Protein AF-A0A2H6B1S3-F1 (afdb_monomer_lite)

Structure (mmCIF, N/CA/C/O backbone):
data_AF-A0A2H6B1S3-F1
#
_entry.id   AF-A0A2H6B1S3-F1
#
loop_
_atom_site.group_PDB
_atom_site.id
_atom_site.type_symbol
_atom_site.label_atom_id
_atom_site.label_alt_id
_atom_site.label_comp_id
_atom_site.label_asym_id
_atom_site.label_entity_id
_atom_site.label_seq_id
_atom_site.pdbx_PDB_ins_code
_atom_site.Cartn_x
_atom_site.Cartn_y
_atom_site.Cartn_z
_atom_site.occupancy
_atom_site.B_iso_or_equiv
_atom_site.auth_seq_id
_atom_site.auth_comp_id
_atom_site.auth_asym_id
_atom_site.auth_atom_id
_atom_site.pdbx_PDB_model_num
ATOM 1 N N . MET A 1 1 ? 56.339 -23.729 6.856 1.00 42.50 1 MET A N 1
ATOM 2 C CA . MET A 1 1 ? 55.288 -23.181 5.968 1.00 42.50 1 MET A CA 1
ATOM 3 C C . MET A 1 1 ? 54.097 -24.136 5.979 1.00 42.50 1 MET A C 1
ATOM 5 O O . MET A 1 1 ? 54.260 -25.206 5.427 1.00 42.50 1 MET A O 1
ATOM 9 N N . ALA A 1 2 ? 52.969 -23.813 6.635 1.00 46.66 2 ALA A N 1
ATOM 10 C CA . ALA A 1 2 ? 51.649 -24.448 6.405 1.00 46.66 2 ALA A CA 1
ATOM 11 C C . ALA A 1 2 ? 50.568 -23.866 7.349 1.00 46.66 2 ALA A C 1
ATOM 13 O O . ALA A 1 2 ? 50.079 -24.538 8.250 1.00 46.66 2 ALA A O 1
ATOM 14 N N . VAL A 1 3 ? 50.178 -22.601 7.161 1.00 48.59 3 VAL A N 1
ATOM 15 C CA . VAL A 1 3 ? 48.966 -22.031 7.787 1.00 48.59 3 VAL A CA 1
ATOM 16 C C . VAL A 1 3 ? 48.188 -21.297 6.702 1.00 48.59 3 VAL A C 1
ATOM 18 O O . VAL A 1 3 ? 48.269 -20.079 6.581 1.00 48.59 3 VAL A O 1
ATOM 21 N N . LYS A 1 4 ? 47.518 -22.037 5.812 1.00 52.91 4 LYS A N 1
ATOM 22 C CA . LYS A 1 4 ? 46.754 -21.420 4.712 1.00 52.91 4 LYS A CA 1
ATOM 23 C C . LYS A 1 4 ? 45.696 -22.353 4.108 1.00 52.91 4 LYS A C 1
ATOM 25 O O . LYS A 1 4 ? 45.649 -22.511 2.903 1.00 52.91 4 LYS A O 1
ATOM 30 N N . LEU A 1 5 ? 44.854 -23.003 4.923 1.00 52.88 5 LEU A N 1
ATOM 31 C CA . LEU A 1 5 ? 43.776 -23.863 4.383 1.00 52.88 5 LEU A CA 1
ATOM 32 C C . LEU A 1 5 ? 42.511 -24.006 5.254 1.00 52.88 5 LEU A C 1
ATOM 34 O O . LEU A 1 5 ? 41.736 -24.930 5.057 1.00 52.88 5 LEU A O 1
ATOM 38 N N . ARG A 1 6 ? 42.247 -23.091 6.204 1.00 52.91 6 ARG A N 1
ATOM 39 C CA . ARG A 1 6 ? 41.038 -23.163 7.065 1.00 52.91 6 ARG A CA 1
ATOM 40 C C . ARG A 1 6 ? 39.970 -22.088 6.837 1.00 52.91 6 ARG A C 1
ATOM 42 O O . ARG A 1 6 ? 38.876 -22.230 7.361 1.00 52.91 6 ARG A O 1
ATOM 49 N N . ARG A 1 7 ? 40.242 -21.025 6.070 1.00 54.19 7 ARG A N 1
ATOM 50 C CA . ARG A 1 7 ? 39.316 -19.874 5.960 1.00 54.19 7 ARG A CA 1
ATOM 51 C C . ARG A 1 7 ? 38.382 -19.883 4.745 1.00 54.19 7 ARG A C 1
ATOM 53 O O . ARG A 1 7 ? 37.440 -19.107 4.729 1.00 54.19 7 ARG A O 1
ATOM 60 N N . VAL A 1 8 ? 38.601 -20.757 3.761 1.00 53.31 8 VAL A N 1
ATOM 61 C CA . VAL A 1 8 ? 37.805 -20.760 2.514 1.00 53.31 8 VAL A CA 1
ATOM 62 C C . VAL A 1 8 ? 36.624 -21.742 2.576 1.00 53.31 8 VAL A C 1
ATOM 64 O O . VAL A 1 8 ? 35.588 -21.487 1.977 1.00 53.31 8 VAL A O 1
ATOM 67 N N . GLY A 1 9 ? 36.716 -22.813 3.374 1.00 44.84 9 GLY A N 1
ATOM 68 C CA . GLY A 1 9 ? 35.639 -23.809 3.504 1.00 44.84 9 GLY A CA 1
ATOM 69 C C . GLY A 1 9 ? 34.444 -23.377 4.364 1.00 44.84 9 GLY A C 1
ATOM 70 O O . GLY A 1 9 ? 33.392 -23.999 4.288 1.00 44.84 9 GLY A O 1
ATOM 71 N N . LEU A 1 10 ? 34.577 -22.314 5.165 1.00 51.50 10 LEU A N 1
ATOM 72 C CA . LEU A 1 10 ? 33.538 -21.890 6.116 1.00 51.50 10 LEU A CA 1
ATOM 73 C C . LEU A 1 10 ? 32.589 -20.818 5.550 1.00 51.50 10 LEU A C 1
ATOM 75 O O . LEU A 1 10 ? 31.545 -20.558 6.133 1.00 51.50 10 LEU A O 1
ATOM 79 N N . LEU A 1 11 ? 32.921 -20.227 4.396 1.00 50.97 11 LEU A N 1
ATOM 80 C CA . LEU A 1 11 ? 32.089 -19.212 3.733 1.00 50.97 11 LEU A CA 1
ATOM 81 C C . LEU A 1 11 ? 31.178 -19.791 2.638 1.00 50.97 11 LEU A C 1
ATOM 83 O O . LEU A 1 11 ? 30.225 -19.134 2.236 1.00 50.97 11 LEU A O 1
ATOM 87 N N . ALA A 1 12 ? 31.424 -21.024 2.182 1.00 50.22 12 ALA A N 1
ATOM 88 C CA . ALA A 1 12 ? 30.643 -21.654 1.112 1.00 50.22 12 ALA A CA 1
ATOM 89 C C . ALA A 1 12 ? 29.403 -22.427 1.605 1.00 50.22 12 ALA A C 1
ATOM 91 O O . ALA A 1 12 ? 28.524 -22.736 0.809 1.00 50.22 12 ALA A O 1
ATOM 92 N N . ALA A 1 13 ? 29.303 -22.725 2.905 1.00 50.75 13 ALA A N 1
ATOM 93 C CA . ALA A 1 13 ? 28.155 -23.438 3.478 1.00 50.75 13 ALA A CA 1
ATOM 94 C C . ALA A 1 13 ? 27.039 -22.505 3.994 1.00 50.75 13 ALA A C 1
ATOM 96 O O . ALA A 1 13 ? 25.960 -22.974 4.342 1.00 50.75 13 ALA A O 1
ATOM 97 N N . ALA A 1 14 ? 27.274 -21.189 4.040 1.00 53.34 14 ALA A N 1
ATOM 98 C CA . ALA A 1 14 ? 26.333 -20.222 4.613 1.00 53.34 14 ALA A CA 1
ATOM 99 C C . ALA A 1 14 ? 25.308 -19.657 3.607 1.00 53.34 14 ALA A C 1
ATOM 101 O O . ALA A 1 14 ? 24.382 -18.960 4.009 1.00 53.34 14 ALA A O 1
ATOM 102 N N . SER A 1 15 ? 25.436 -19.947 2.308 1.00 57.94 15 SER A N 1
ATOM 103 C CA . SER A 1 15 ? 24.575 -19.378 1.256 1.00 57.94 15 SER A CA 1
ATOM 104 C C . SER A 1 15 ? 23.355 -20.233 0.883 1.00 57.94 15 SER A C 1
ATOM 106 O O . SER A 1 15 ? 22.507 -19.771 0.126 1.00 57.94 15 SER A O 1
ATOM 108 N N . LEU A 1 16 ? 23.220 -21.454 1.414 1.00 56.81 16 LEU A N 1
ATOM 109 C CA . LEU A 1 16 ? 22.163 -22.403 1.015 1.00 56.81 16 LEU A CA 1
ATOM 110 C C . LEU A 1 16 ? 20.976 -22.505 1.994 1.00 56.81 16 LEU A C 1
ATOM 112 O O . LEU A 1 16 ? 20.051 -23.270 1.740 1.00 56.81 16 LEU A O 1
ATOM 116 N N . ALA A 1 17 ? 20.958 -21.731 3.084 1.00 58.31 17 ALA A N 1
ATOM 117 C CA . ALA A 1 17 ? 19.960 -21.864 4.156 1.00 58.31 17 ALA A CA 1
ATOM 118 C C . ALA A 1 17 ? 19.020 -20.650 4.330 1.00 58.31 17 ALA A C 1
ATOM 120 O O . ALA A 1 17 ? 18.508 -20.435 5.424 1.00 58.31 17 ALA A O 1
ATOM 121 N N . LEU A 1 18 ? 18.787 -19.842 3.288 1.00 60.09 18 LEU A N 1
ATOM 122 C CA . LEU A 1 18 ? 18.044 -18.576 3.425 1.00 60.09 18 LEU A CA 1
ATOM 123 C C . LEU A 1 18 ? 16.683 -18.400 2.710 1.00 60.09 18 LEU A C 1
ATOM 125 O O . LEU A 1 18 ? 16.156 -17.297 2.820 1.00 60.09 18 LEU A O 1
ATOM 129 N N . PRO A 1 19 ? 15.998 -19.386 2.083 1.00 60.34 19 PRO A N 1
ATOM 130 C CA . PRO A 1 19 ? 14.666 -19.101 1.535 1.00 60.34 19 PRO A CA 1
ATOM 131 C C . PRO A 1 19 ? 13.490 -19.395 2.488 1.00 60.34 19 PRO A C 1
ATOM 133 O O . PRO A 1 19 ? 12.353 -19.115 2.128 1.00 60.34 19 PRO A O 1
ATOM 136 N N . LEU A 1 20 ? 13.699 -19.939 3.695 1.00 53.75 20 LEU A N 1
ATOM 137 C CA . LEU A 1 20 ? 12.578 -20.355 4.565 1.00 53.75 20 LEU A CA 1
ATOM 138 C C . LEU A 1 20 ? 12.018 -19.262 5.493 1.00 53.75 20 LEU A C 1
ATOM 140 O O . LEU A 1 20 ? 10.968 -19.473 6.098 1.00 53.75 20 LEU A O 1
ATOM 144 N N . ALA A 1 21 ? 12.658 -18.093 5.592 1.00 57.56 21 ALA A N 1
ATOM 145 C CA . ALA A 1 21 ? 12.156 -17.005 6.439 1.00 57.56 21 ALA A CA 1
ATOM 146 C C . ALA A 1 21 ? 10.990 -16.223 5.797 1.00 57.56 21 ALA A C 1
ATOM 148 O O . ALA A 1 21 ? 10.115 -15.746 6.509 1.00 57.56 21 ALA A O 1
ATOM 149 N N . ALA A 1 22 ? 10.902 -16.171 4.463 1.00 60.22 22 ALA A N 1
ATOM 150 C CA . ALA A 1 22 ? 9.953 -15.294 3.766 1.00 60.22 22 ALA A CA 1
ATOM 151 C C . ALA A 1 22 ? 8.470 -15.724 3.859 1.00 60.22 22 ALA A C 1
ATOM 153 O O . ALA A 1 22 ? 7.579 -14.931 3.563 1.00 60.22 22 ALA A O 1
ATOM 154 N N . CYS A 1 23 ? 8.169 -16.964 4.264 1.00 62.47 23 CYS A N 1
ATOM 155 C CA . CYS A 1 23 ? 6.779 -17.434 4.367 1.00 62.47 23 CYS A CA 1
ATOM 156 C C . CYS A 1 23 ? 6.060 -16.965 5.642 1.00 62.47 23 CYS A C 1
ATOM 158 O O . CYS A 1 23 ? 4.830 -16.922 5.653 1.00 62.47 23 CYS A O 1
ATOM 160 N N . GLN A 1 24 ? 6.785 -16.618 6.709 1.00 62.47 24 GLN A N 1
ATOM 161 C CA . GLN A 1 24 ? 6.163 -16.194 7.974 1.00 62.47 24 GLN A CA 1
ATOM 162 C C . GLN A 1 24 ? 5.748 -14.717 7.936 1.00 62.47 24 GLN A C 1
ATOM 164 O O . GLN A 1 24 ? 4.758 -14.329 8.558 1.00 62.47 24 GLN A O 1
ATOM 169 N N . ASP A 1 25 ? 6.432 -13.916 7.121 1.00 70.44 25 ASP A N 1
ATOM 170 C CA . ASP A 1 25 ? 6.185 -12.482 7.004 1.00 70.44 25 ASP A CA 1
ATOM 171 C C . ASP A 1 25 ? 4.838 -12.143 6.367 1.00 70.44 25 ASP A C 1
ATOM 173 O O . ASP A 1 25 ? 4.233 -11.139 6.726 1.00 70.44 25 ASP A O 1
ATOM 177 N N . LEU A 1 26 ? 4.300 -12.974 5.468 1.00 75.25 26 LEU A N 1
ATOM 178 C CA . LEU A 1 26 ? 3.083 -12.610 4.732 1.00 75.25 26 LEU A CA 1
ATOM 179 C C . LEU A 1 26 ? 1.839 -12.515 5.636 1.00 75.25 26 LEU A C 1
ATOM 181 O O . LEU A 1 26 ? 0.976 -11.658 5.434 1.00 75.25 26 LEU A O 1
ATOM 185 N N . ALA A 1 27 ? 1.735 -13.401 6.631 1.00 79.44 27 ALA A N 1
ATOM 186 C CA . ALA A 1 27 ? 0.625 -13.400 7.583 1.00 79.44 27 ALA A CA 1
ATOM 187 C C . ALA A 1 27 ? 0.733 -12.222 8.563 1.00 79.44 27 ALA A C 1
ATOM 189 O O . ALA A 1 27 ? -0.253 -11.521 8.795 1.00 79.44 27 ALA A O 1
ATOM 190 N N . VAL A 1 28 ? 1.941 -11.969 9.076 1.00 85.56 28 VAL A N 1
ATOM 191 C CA . VAL A 1 28 ? 2.228 -10.838 9.970 1.00 85.56 28 VAL A CA 1
ATOM 192 C C . VAL A 1 28 ? 2.001 -9.511 9.247 1.00 85.56 28 VAL A C 1
ATOM 194 O O . VAL A 1 28 ? 1.337 -8.625 9.776 1.00 85.56 28 VAL A O 1
ATOM 197 N N . GLN A 1 29 ? 2.457 -9.401 8.001 1.00 84.69 29 GLN A N 1
ATOM 198 C CA . GLN A 1 29 ? 2.306 -8.205 7.179 1.00 84.69 29 GLN A CA 1
ATOM 199 C C . GLN A 1 29 ? 0.837 -7.891 6.875 1.00 84.69 29 GLN A C 1
ATOM 201 O O . GLN A 1 29 ? 0.431 -6.735 6.964 1.00 84.69 29 GLN A O 1
ATOM 206 N N . ARG A 1 30 ? 0.005 -8.899 6.571 1.00 84.44 30 ARG A N 1
ATOM 207 C CA . ARG A 1 30 ? -1.443 -8.684 6.386 1.00 84.44 30 ARG A CA 1
ATOM 208 C C . ARG A 1 30 ? -2.124 -8.213 7.665 1.00 84.44 30 ARG A C 1
ATOM 210 O O . ARG A 1 30 ? -2.953 -7.312 7.602 1.00 84.44 30 ARG A O 1
ATOM 217 N N . ALA A 1 31 ? -1.772 -8.793 8.811 1.00 88.00 31 ALA A N 1
ATOM 218 C CA . ALA A 1 31 ? -2.326 -8.372 10.095 1.00 88.00 3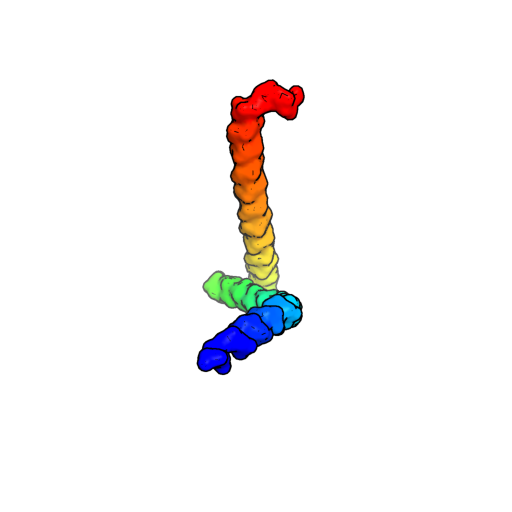1 ALA A CA 1
ATOM 219 C C . ALA A 1 31 ? -1.936 -6.923 10.434 1.00 88.00 31 ALA A C 1
ATOM 221 O O . ALA A 1 31 ? -2.782 -6.142 10.860 1.00 88.00 31 ALA A O 1
ATOM 222 N N . GLN A 1 32 ? -0.678 -6.549 10.188 1.00 89.56 32 GLN A N 1
ATOM 223 C CA . GLN A 1 32 ? -0.194 -5.178 10.366 1.00 89.56 32 GLN A CA 1
ATOM 224 C C . GLN A 1 32 ? -0.896 -4.190 9.427 1.00 89.56 32 GLN A C 1
ATOM 226 O O . GLN A 1 32 ? -1.291 -3.113 9.861 1.00 89.56 32 GLN A O 1
ATOM 231 N N . PHE A 1 33 ? -1.100 -4.564 8.164 1.00 89.50 33 PHE A N 1
ATOM 232 C CA . PHE A 1 33 ? -1.796 -3.729 7.186 1.00 89.50 33 PHE A CA 1
ATOM 233 C C . PHE A 1 33 ? -3.264 -3.484 7.564 1.00 89.50 33 PHE A C 1
ATOM 235 O O . PHE A 1 33 ? -3.731 -2.349 7.544 1.00 89.50 33 PHE A O 1
ATOM 242 N N . GLU A 1 34 ? -3.990 -4.527 7.971 1.00 90.12 34 GLU A N 1
ATOM 243 C CA . GLU A 1 34 ? -5.378 -4.374 8.426 1.00 90.12 34 GLU A CA 1
ATOM 244 C C . GLU A 1 34 ? -5.464 -3.535 9.713 1.00 90.12 34 GLU A C 1
ATOM 246 O O . GLU A 1 34 ? -6.370 -2.714 9.852 1.00 90.12 34 GLU A O 1
ATOM 251 N N . ALA A 1 35 ? -4.505 -3.675 10.636 1.00 92.62 35 ALA A N 1
ATOM 252 C CA . ALA A 1 35 ? -4.429 -2.822 11.822 1.00 92.62 35 ALA A CA 1
ATOM 253 C C . ALA A 1 35 ? -4.220 -1.342 11.456 1.00 92.62 35 ALA A C 1
ATOM 255 O O . ALA A 1 35 ? -4.929 -0.484 11.981 1.00 92.62 35 ALA A O 1
ATOM 256 N N . GLN A 1 36 ? -3.324 -1.053 10.506 1.00 93.62 36 GLN A N 1
ATOM 257 C CA . GLN A 1 36 ? -3.083 0.308 10.018 1.00 93.62 36 GLN A CA 1
ATOM 258 C C . GLN A 1 36 ? -4.324 0.931 9.370 1.00 93.62 36 GLN A C 1
ATOM 260 O O . GLN A 1 36 ? -4.630 2.087 9.646 1.00 93.62 36 GLN A O 1
ATOM 265 N N . ILE A 1 37 ? -5.073 0.175 8.560 1.00 93.62 37 ILE A N 1
ATOM 266 C CA . ILE A 1 37 ? -6.319 0.674 7.955 1.00 93.62 37 ILE A CA 1
ATOM 267 C C . ILE A 1 37 ? -7.378 0.962 9.031 1.00 93.62 37 ILE A C 1
ATOM 269 O O . ILE A 1 37 ? -8.063 1.983 8.986 1.00 93.62 37 ILE A O 1
ATOM 273 N N . ASN A 1 38 ? -7.518 0.084 10.028 1.00 93.00 38 ASN A N 1
ATOM 274 C CA . ASN A 1 38 ? -8.455 0.324 11.128 1.00 93.00 38 ASN A CA 1
ATOM 275 C C . ASN A 1 38 ? -8.083 1.596 11.908 1.00 93.00 38 ASN A C 1
ATOM 277 O O . ASN A 1 38 ? -8.955 2.383 12.277 1.00 93.00 38 ASN A O 1
ATOM 281 N N . GLU A 1 39 ? -6.791 1.823 12.139 1.00 94.56 39 GLU A N 1
ATOM 282 C CA . GLU A 1 39 ? -6.286 3.042 12.767 1.00 94.56 39 GLU A CA 1
ATOM 283 C C . GLU A 1 39 ? -6.508 4.287 11.910 1.00 94.56 39 GLU A C 1
ATOM 285 O O . GLU A 1 39 ? -6.935 5.302 12.460 1.00 94.56 39 GLU A O 1
ATOM 290 N N . SER A 1 40 ? -6.300 4.221 10.592 1.00 93.38 40 SER A N 1
ATOM 291 C CA . SER A 1 40 ? -6.525 5.367 9.705 1.00 93.38 40 SER A CA 1
ATOM 292 C C . SER A 1 40 ? -7.997 5.782 9.693 1.00 93.38 40 SER A C 1
ATOM 294 O O . SER A 1 40 ? -8.302 6.970 9.812 1.00 93.38 40 SER A O 1
ATOM 296 N N . CYS A 1 41 ? -8.922 4.820 9.658 1.00 94.69 41 CYS A N 1
ATOM 297 C CA . CYS A 1 41 ? -10.354 5.102 9.714 1.00 94.69 41 CYS A CA 1
ATOM 298 C C . CYS A 1 41 ? -10.797 5.656 11.073 1.00 94.69 41 CYS A C 1
ATOM 300 O O . CYS A 1 41 ? -11.609 6.582 11.126 1.00 94.69 41 CYS A O 1
ATOM 302 N N . ARG A 1 42 ? -10.224 5.161 12.177 1.00 94.19 42 ARG A N 1
ATOM 303 C CA . ARG A 1 42 ? -10.453 5.751 13.505 1.00 94.19 42 ARG A CA 1
ATOM 304 C C . ARG A 1 42 ? -9.898 7.169 13.613 1.00 94.19 42 ARG A C 1
ATOM 306 O O . ARG A 1 42 ? -10.568 8.036 14.165 1.00 94.19 42 ARG A O 1
ATOM 313 N N . ALA A 1 43 ? -8.702 7.418 13.079 1.00 93.31 43 ALA A N 1
ATOM 314 C CA . ALA A 1 43 ? -8.067 8.736 13.086 1.00 93.31 43 ALA A CA 1
ATOM 315 C C . ALA A 1 43 ? -8.868 9.769 12.277 1.00 93.31 43 ALA A C 1
ATOM 317 O O . ALA A 1 43 ? -8.901 10.943 12.635 1.00 93.31 43 ALA A O 1
ATOM 318 N N . GLN A 1 44 ? -9.571 9.321 11.235 1.00 91.69 44 GLN A N 1
ATOM 319 C CA . GLN A 1 44 ? -10.519 10.132 10.465 1.00 91.69 44 GLN A CA 1
ATOM 320 C C . GLN A 1 44 ? -11.847 10.396 11.204 1.00 91.69 44 GLN A C 1
ATOM 322 O O . GLN A 1 44 ? -12.701 11.118 10.695 1.00 91.69 44 GLN A O 1
ATOM 327 N N . GLY A 1 45 ? -12.030 9.847 12.409 1.00 92.69 45 GLY A N 1
ATOM 328 C CA . GLY A 1 45 ? -13.212 10.064 13.244 1.00 92.69 45 GLY A CA 1
ATOM 329 C C . GLY A 1 45 ? -14.383 9.129 12.940 1.00 92.69 45 GLY A C 1
ATOM 330 O O . GLY A 1 45 ? -15.476 9.336 13.466 1.00 92.69 45 GLY A O 1
ATOM 331 N N . PHE A 1 46 ? -14.184 8.093 12.118 1.00 94.12 46 PHE A N 1
ATOM 332 C CA . PHE A 1 46 ? -15.221 7.095 11.877 1.00 94.12 46 PHE A CA 1
ATOM 333 C C . PHE A 1 46 ? -15.347 6.147 13.071 1.00 94.12 46 PHE A C 1
ATOM 335 O O . PHE A 1 46 ? -14.365 5.602 13.576 1.00 94.12 46 PHE A O 1
ATOM 342 N N . THR A 1 47 ? -16.581 5.920 13.509 1.00 93.56 47 THR A N 1
ATOM 343 C CA . THR A 1 47 ? -16.899 5.034 14.631 1.00 93.56 47 THR A CA 1
ATOM 344 C C . THR A 1 47 ? -16.984 3.578 14.184 1.00 93.56 47 THR A C 1
ATOM 346 O O . THR A 1 47 ? -17.707 3.250 13.241 1.00 93.56 47 THR A O 1
ATOM 349 N N . GLU A 1 48 ? -16.269 2.689 14.878 1.00 92.44 48 GLU A N 1
ATOM 350 C CA . GLU A 1 48 ? -16.245 1.255 14.567 1.00 92.44 48 GLU A CA 1
ATOM 351 C C . GLU A 1 48 ? -17.661 0.650 14.525 1.00 92.44 48 GLU A C 1
ATOM 353 O O . GLU A 1 48 ? -18.552 1.019 15.289 1.00 92.44 48 GLU A O 1
ATOM 358 N N . GLY A 1 49 ? -17.881 -0.288 13.601 1.00 89.00 49 GLY A N 1
ATOM 359 C CA . GLY A 1 49 ? -19.163 -0.986 13.441 1.00 89.00 49 GLY A CA 1
ATOM 360 C C . GLY A 1 49 ? -20.226 -0.239 12.625 1.00 89.00 49 GLY A C 1
ATOM 361 O O . GLY A 1 49 ? -21.191 -0.872 12.188 1.00 89.00 49 GLY A O 1
ATOM 362 N N . THR A 1 50 ? -20.037 1.054 12.349 1.00 94.81 50 THR A N 1
ATOM 363 C CA . THR A 1 50 ? -20.942 1.836 11.491 1.00 94.81 50 THR A CA 1
ATOM 364 C C . THR A 1 50 ? -20.717 1.579 10.002 1.00 94.81 50 THR A C 1
ATOM 366 O O . THR A 1 50 ? -19.640 1.151 9.579 1.00 94.81 50 THR A O 1
ATOM 369 N N . ASP A 1 51 ? -21.722 1.878 9.174 1.00 95.38 51 ASP A N 1
ATOM 370 C CA . ASP A 1 51 ? -21.577 1.794 7.716 1.00 95.38 51 ASP A CA 1
ATOM 371 C C . ASP A 1 51 ? -20.538 2.785 7.183 1.00 95.38 51 ASP A C 1
ATOM 373 O O . ASP A 1 51 ? -19.777 2.442 6.283 1.00 95.38 51 ASP A O 1
ATOM 377 N N . ALA A 1 52 ? -20.425 3.971 7.788 1.00 93.25 52 ALA A N 1
ATOM 378 C CA . ALA A 1 52 ? -19.393 4.942 7.429 1.00 93.25 52 ALA A CA 1
ATOM 379 C C . ALA A 1 52 ? -17.979 4.379 7.657 1.00 93.25 52 ALA A C 1
ATOM 381 O O . ALA A 1 52 ? -17.113 4.508 6.793 1.00 93.25 52 ALA A O 1
ATOM 382 N N . PHE A 1 53 ? -17.763 3.670 8.769 1.00 95.88 53 PHE A N 1
ATOM 383 C CA . PHE A 1 53 ? -16.496 2.989 9.028 1.00 95.88 53 PHE A CA 1
ATOM 384 C C . PHE A 1 53 ? -16.222 1.880 8.011 1.00 95.88 53 PHE A C 1
ATOM 386 O O . PHE A 1 53 ? -15.121 1.807 7.472 1.00 95.88 53 PHE A O 1
ATOM 393 N N . ARG A 1 54 ? -17.226 1.063 7.659 1.00 95.19 54 ARG A N 1
ATOM 394 C CA . ARG A 1 54 ? -17.075 0.039 6.605 1.00 95.19 54 ARG A CA 1
ATOM 395 C C . ARG A 1 54 ? -16.701 0.653 5.258 1.00 95.19 54 ARG A C 1
ATOM 397 O O . ARG A 1 54 ? -15.854 0.097 4.560 1.00 95.19 54 ARG A O 1
ATOM 404 N N . MET A 1 55 ? -17.304 1.789 4.913 1.00 95.75 55 MET A N 1
ATOM 405 C CA . MET A 1 55 ? -16.979 2.518 3.689 1.00 95.75 55 MET A CA 1
ATOM 406 C C . MET A 1 55 ? -15.547 3.045 3.723 1.00 95.75 55 MET A C 1
ATOM 408 O O . MET A 1 55 ? -14.839 2.878 2.735 1.00 95.75 55 MET A O 1
ATOM 412 N N . CYS A 1 56 ? -15.086 3.580 4.856 1.00 95.94 56 CYS A N 1
ATOM 413 C CA . CYS A 1 56 ? -13.690 3.985 5.018 1.00 95.94 56 CYS A CA 1
ATOM 414 C C . CYS A 1 56 ? -12.722 2.809 4.805 1.00 95.94 56 CYS A C 1
ATOM 416 O O . CYS A 1 56 ? -11.807 2.911 3.989 1.00 95.94 56 CYS A O 1
ATOM 418 N N . LEU A 1 57 ? -12.968 1.657 5.446 1.00 95.50 57 LEU A N 1
ATOM 419 C CA . LEU A 1 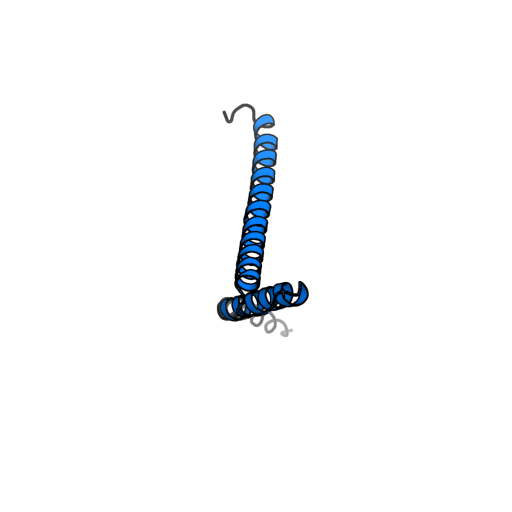57 ? -12.126 0.467 5.266 1.00 95.50 57 LEU A CA 1
ATOM 420 C C . LEU A 1 57 ? -12.063 0.027 3.798 1.00 95.50 57 LEU A C 1
ATOM 422 O O . LEU A 1 57 ? -11.024 -0.415 3.309 1.00 95.50 57 LEU A O 1
ATOM 426 N N . LEU A 1 58 ? -13.196 0.090 3.094 1.00 95.38 58 LEU A N 1
ATOM 427 C CA . LEU A 1 58 ? -13.262 -0.258 1.680 1.00 95.38 58 LEU A CA 1
ATOM 428 C C . LEU A 1 58 ? -12.460 0.734 0.833 1.00 95.38 58 LEU A C 1
ATOM 430 O O . LEU A 1 58 ? -11.689 0.300 -0.022 1.00 95.38 58 LEU A O 1
ATOM 434 N N . LEU A 1 59 ? -12.593 2.030 1.116 1.00 94.88 59 LEU A N 1
ATOM 435 C CA . LEU A 1 59 ? -11.890 3.095 0.412 1.00 94.88 59 LEU A CA 1
ATOM 436 C C . LEU A 1 59 ? -10.367 2.953 0.557 1.00 94.88 59 LEU A C 1
ATOM 438 O O . LEU A 1 59 ? -9.654 2.924 -0.445 1.00 94.88 59 LEU A O 1
ATOM 442 N N . GLU A 1 60 ? -9.878 2.750 1.779 1.00 94.12 60 GLU A N 1
ATOM 443 C CA . GLU A 1 60 ? -8.452 2.550 2.071 1.00 94.12 60 GLU A CA 1
ATOM 444 C C . GLU A 1 60 ? -7.884 1.320 1.351 1.00 94.12 60 GLU A C 1
ATOM 446 O O . GLU A 1 60 ? -6.853 1.390 0.673 1.00 94.12 60 GLU A O 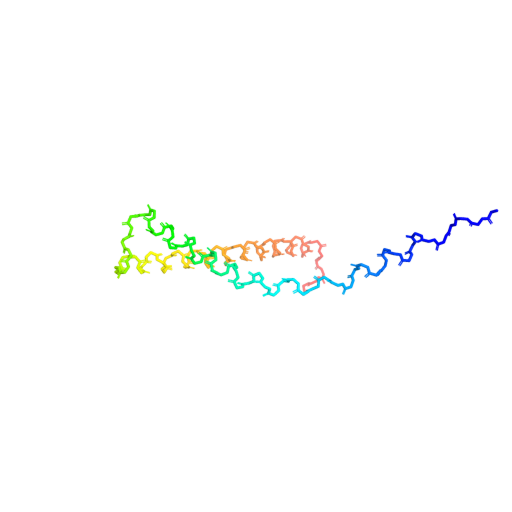1
ATOM 451 N N . ARG A 1 61 ? -8.603 0.188 1.387 1.00 93.19 61 ARG A N 1
ATOM 452 C CA . ARG A 1 61 ? -8.193 -1.014 0.642 1.00 93.19 61 ARG A CA 1
ATOM 453 C C . ARG A 1 61 ? -8.163 -0.775 -0.865 1.00 93.19 61 ARG A C 1
ATOM 455 O O . ARG A 1 61 ? -7.284 -1.307 -1.544 1.00 93.19 61 ARG A O 1
ATOM 462 N N . THR A 1 62 ? -9.114 -0.015 -1.409 1.00 95.00 62 THR A N 1
ATOM 463 C CA . THR A 1 62 ? -9.106 0.322 -2.839 1.00 95.00 62 THR A CA 1
ATOM 464 C C . THR A 1 62 ? -7.959 1.254 -3.199 1.00 95.00 62 THR A C 1
ATOM 466 O O . THR A 1 62 ? -7.291 1.001 -4.198 1.00 95.00 62 THR A O 1
ATOM 469 N N . HIS A 1 63 ? -7.663 2.249 -2.364 1.00 93.19 63 HIS A N 1
ATOM 470 C CA . HIS A 1 63 ? -6.561 3.180 -2.579 1.00 93.19 63 HIS A CA 1
ATOM 471 C C . HIS A 1 63 ? -5.210 2.452 -2.593 1.00 93.19 63 HIS A C 1
ATOM 473 O O . HIS A 1 63 ? -4.408 2.635 -3.507 1.00 93.19 63 HIS A O 1
ATOM 479 N N . ALA A 1 64 ? -4.995 1.527 -1.653 1.00 90.81 64 ALA A N 1
ATOM 480 C CA . ALA A 1 64 ? -3.796 0.692 -1.630 1.00 90.81 64 ALA A CA 1
ATOM 481 C C . ALA A 1 64 ? -3.652 -0.200 -2.877 1.00 90.81 64 ALA A C 1
ATOM 483 O O . ALA A 1 64 ? -2.543 -0.469 -3.330 1.00 90.81 64 ALA A O 1
ATOM 484 N N . ARG A 1 65 ? -4.760 -0.676 -3.459 1.00 93.25 65 ARG A N 1
ATOM 485 C CA . ARG A 1 65 ? -4.715 -1.429 -4.725 1.00 93.25 65 ARG A CA 1
ATOM 486 C C . ARG A 1 65 ? -4.429 -0.527 -5.916 1.00 93.25 65 ARG A C 1
ATOM 488 O O . ARG A 1 65 ? -3.730 -0.956 -6.831 1.00 93.25 65 ARG A O 1
ATOM 495 N N . LEU A 1 66 ? -4.973 0.686 -5.904 1.00 95.75 66 LEU A N 1
ATOM 496 C CA . LEU A 1 66 ? -4.784 1.655 -6.974 1.00 95.75 66 LEU A CA 1
ATOM 497 C C . LEU A 1 66 ? -3.306 2.033 -7.100 1.00 95.75 66 LEU A C 1
ATOM 499 O O . LEU A 1 66 ? -2.749 1.896 -8.183 1.00 95.75 66 LEU A O 1
ATOM 503 N N . SER A 1 67 ? -2.643 2.349 -5.985 1.00 92.44 67 SER A N 1
ATOM 504 C CA . SER A 1 67 ? -1.220 2.721 -5.982 1.00 92.44 67 SER A CA 1
ATOM 505 C C . SER A 1 67 ? -0.304 1.605 -6.500 1.00 92.44 67 SER A C 1
ATOM 507 O O . SER A 1 67 ? 0.704 1.858 -7.161 1.00 92.44 67 SER A O 1
ATOM 509 N N . VAL A 1 68 ? -0.661 0.339 -6.261 1.00 93.94 68 VAL A N 1
ATOM 510 C CA . VAL A 1 68 ? 0.055 -0.812 -6.832 1.00 93.94 68 VAL A CA 1
ATOM 511 C C . VAL A 1 68 ? -0.112 -0.869 -8.350 1.00 93.94 68 VAL A C 1
ATOM 513 O O . VAL A 1 68 ? 0.839 -1.195 -9.060 1.00 93.94 68 VAL A O 1
ATOM 516 N N . VAL A 1 69 ? -1.310 -0.584 -8.859 1.00 96.25 69 VAL A N 1
ATOM 517 C CA . VAL A 1 69 ? -1.568 -0.557 -10.303 1.00 96.25 69 VAL A CA 1
ATOM 518 C C . VAL A 1 69 ? -0.843 0.616 -10.957 1.00 96.25 69 VAL A C 1
ATOM 520 O O . VAL A 1 69 ? -0.191 0.406 -11.975 1.00 96.25 69 VAL A O 1
ATOM 523 N N . GLU A 1 70 ? -0.886 1.801 -10.355 1.00 95.94 70 GLU A N 1
ATOM 524 C CA . GLU A 1 70 ? -0.192 3.004 -10.832 1.00 95.94 70 GLU A CA 1
ATOM 525 C C . GLU A 1 70 ? 1.317 2.771 -10.937 1.00 95.94 70 GLU A C 1
ATOM 527 O O . GLU A 1 70 ? 1.881 2.899 -12.019 1.00 95.94 70 GLU A O 1
ATOM 532 N N . ASN A 1 71 ? 1.950 2.260 -9.876 1.00 95.94 71 ASN A N 1
ATOM 533 C CA . ASN A 1 71 ? 3.380 1.935 -9.903 1.00 95.94 71 ASN A CA 1
ATOM 534 C C . ASN A 1 71 ? 3.748 0.941 -11.019 1.00 95.94 71 ASN A C 1
ATOM 536 O O . ASN A 1 71 ? 4.816 1.031 -11.628 1.00 95.94 71 ASN A O 1
ATOM 540 N N . ARG A 1 72 ? 2.878 -0.040 -11.294 1.00 96.50 72 ARG A N 1
ATOM 541 C CA . ARG A 1 72 ? 3.101 -1.007 -12.381 1.00 96.50 72 ARG A CA 1
ATOM 542 C C . ARG A 1 72 ? 2.933 -0.367 -13.753 1.00 96.50 72 ARG A C 1
ATOM 544 O O . ARG A 1 72 ? 3.674 -0.728 -14.665 1.00 96.50 72 ARG A O 1
ATOM 551 N N . LEU A 1 73 ? 1.973 0.542 -13.906 1.00 96.69 73 LEU A N 1
ATOM 552 C CA . LEU A 1 73 ? 1.795 1.304 -15.137 1.00 96.69 73 LEU A CA 1
ATOM 553 C C . LEU A 1 73 ? 3.017 2.182 -15.407 1.00 96.69 73 LEU A C 1
ATOM 555 O O . LEU A 1 73 ? 3.558 2.097 -16.505 1.00 96.69 73 LEU A O 1
ATOM 559 N N . ASP A 1 74 ? 3.528 2.896 -14.404 1.00 96.00 74 ASP A N 1
ATOM 560 C CA . ASP A 1 74 ? 4.739 3.719 -14.529 1.00 96.00 74 ASP A CA 1
ATOM 561 C C . ASP A 1 74 ? 5.956 2.881 -14.941 1.00 96.00 74 ASP A C 1
ATOM 563 O O . ASP A 1 74 ? 6.747 3.259 -15.811 1.00 96.00 74 ASP A O 1
ATOM 567 N N . GLN A 1 75 ? 6.092 1.688 -14.356 1.00 95.50 75 GLN A N 1
ATOM 568 C CA . GLN A 1 75 ? 7.158 0.760 -14.717 1.00 95.50 75 GLN A CA 1
ATOM 569 C C . GLN A 1 75 ? 7.043 0.287 -16.173 1.00 95.50 75 GLN A C 1
ATOM 571 O O . GLN A 1 75 ? 8.054 0.213 -16.879 1.00 95.50 75 GLN A O 1
ATOM 576 N N . LEU A 1 76 ? 5.832 -0.047 -16.628 1.00 95.62 76 LEU A N 1
ATOM 577 C CA . LEU A 1 76 ? 5.584 -0.450 -18.012 1.00 95.62 76 LEU A CA 1
ATOM 578 C C . LEU A 1 76 ? 5.815 0.713 -18.977 1.00 95.62 76 LEU A C 1
ATOM 580 O O . LEU A 1 76 ? 6.437 0.515 -20.019 1.00 95.62 76 LEU A O 1
ATOM 584 N N . GLU A 1 77 ? 5.396 1.926 -18.623 1.00 95.88 77 GLU A N 1
ATOM 585 C CA . GLU A 1 77 ? 5.638 3.117 -19.433 1.00 95.88 77 GLU A CA 1
ATOM 586 C C . GLU A 1 77 ? 7.140 3.375 -19.592 1.00 95.88 77 GLU A C 1
ATOM 588 O O . GLU A 1 77 ? 7.619 3.618 -20.703 1.00 95.88 77 GLU A O 1
ATOM 593 N N . PHE A 1 78 ? 7.915 3.237 -18.514 1.00 93.62 78 PHE A N 1
ATOM 594 C CA . PHE A 1 78 ? 9.370 3.341 -18.583 1.00 93.62 78 PHE A CA 1
ATOM 595 C C . PHE A 1 78 ? 9.980 2.297 -19.533 1.00 93.62 78 PHE A C 1
ATOM 597 O O . PHE A 1 78 ? 10.872 2.617 -20.325 1.00 93.62 78 PHE A O 1
ATOM 604 N N . GLN A 1 79 ? 9.496 1.052 -19.493 1.00 92.12 79 GLN A N 1
ATOM 605 C CA . GLN A 1 79 ? 9.956 -0.004 -20.398 1.00 92.12 79 GLN A CA 1
ATOM 606 C C . GLN A 1 79 ? 9.596 0.283 -21.856 1.00 92.12 79 GLN A C 1
ATOM 608 O O . GLN A 1 79 ? 10.456 0.117 -22.720 1.00 92.12 79 GLN A O 1
ATOM 613 N N . ILE A 1 80 ? 8.375 0.748 -22.129 1.00 92.00 80 ILE A N 1
ATOM 614 C CA . ILE A 1 80 ? 7.930 1.120 -23.478 1.00 92.00 80 ILE A CA 1
ATOM 615 C C . ILE A 1 80 ? 8.799 2.254 -24.014 1.00 92.00 80 ILE A C 1
ATOM 617 O O . ILE A 1 80 ? 9.395 2.099 -25.074 1.00 92.00 80 ILE A O 1
ATOM 621 N N . ARG A 1 81 ? 8.988 3.339 -23.250 1.00 87.94 81 ARG A N 1
ATOM 622 C CA . ARG A 1 81 ? 9.854 4.456 -2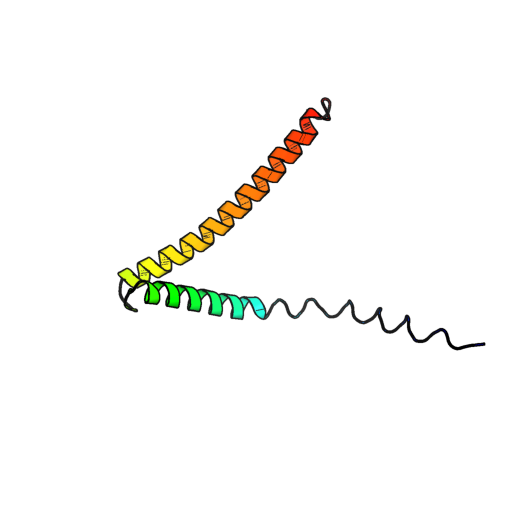3.663 1.00 87.94 81 ARG A CA 1
ATOM 623 C C . ARG A 1 81 ? 11.279 4.002 -23.951 1.00 87.94 81 ARG A C 1
ATOM 625 O O . ARG A 1 81 ? 11.901 4.494 -24.888 1.00 87.94 81 ARG A O 1
ATOM 632 N N . ARG A 1 82 ? 11.807 3.062 -23.164 1.00 86.69 82 ARG A N 1
ATOM 633 C CA . ARG A 1 82 ? 13.130 2.475 -23.394 1.00 86.69 82 ARG A CA 1
ATOM 634 C C . ARG A 1 82 ? 13.154 1.625 -24.665 1.00 86.69 82 ARG A C 1
ATOM 636 O O . ARG A 1 82 ? 14.098 1.743 -25.436 1.00 86.69 82 ARG A O 1
ATOM 643 N N . LEU A 1 83 ? 12.158 0.780 -24.904 1.00 86.00 83 LEU A N 1
ATOM 644 C CA . LEU A 1 83 ? 12.074 -0.034 -26.119 1.00 86.00 83 LEU A CA 1
ATOM 645 C C . LEU A 1 83 ? 11.921 0.833 -27.360 1.00 86.00 83 LEU A C 1
ATOM 647 O O . LEU A 1 83 ? 12.656 0.619 -28.319 1.00 86.00 83 LEU A O 1
ATOM 651 N N . ASP A 1 84 ? 11.075 1.860 -27.295 1.00 82.56 84 ASP A N 1
ATOM 652 C CA . ASP A 1 84 ? 10.996 2.882 -28.324 1.00 82.56 84 ASP A CA 1
ATOM 653 C C . ASP A 1 84 ? 12.386 3.485 -28.518 1.00 82.56 84 ASP A C 1
ATOM 655 O O . ASP A 1 84 ? 12.889 3.363 -29.628 1.00 82.56 84 ASP A O 1
ATOM 659 N N . SER A 1 85 ? 13.070 3.979 -27.453 1.00 77.38 85 SER A N 1
ATOM 660 C CA . SER A 1 85 ? 14.486 4.468 -27.426 1.00 77.38 85 SER A CA 1
ATOM 661 C C . SER A 1 85 ? 15.465 3.603 -28.233 1.00 77.38 85 SER A C 1
ATOM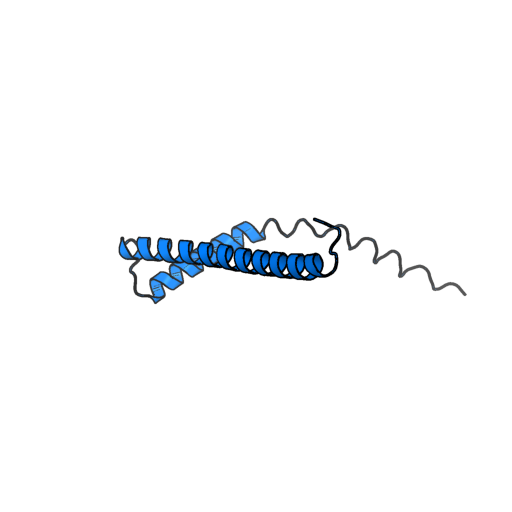 663 O O . SER A 1 85 ? 16.334 4.138 -28.916 1.00 77.38 85 SER A O 1
ATOM 665 N N . PHE A 1 86 ? 15.288 2.281 -28.226 1.00 61.69 86 PHE A N 1
ATOM 666 C CA . PHE A 1 86 ? 16.121 1.340 -28.976 1.00 61.69 86 PHE A CA 1
ATOM 667 C C . PHE A 1 86 ? 15.567 0.992 -30.369 1.00 61.69 86 PHE A C 1
ATOM 669 O O . PHE A 1 86 ? 16.347 0.679 -31.268 1.00 61.69 86 PHE A O 1
ATOM 676 N N . GLY A 1 87 ? 14.257 1.102 -30.588 1.00 61.47 87 GLY A N 1
ATOM 677 C CA . GLY A 1 87 ? 13.587 0.895 -31.872 1.00 61.47 87 GLY A CA 1
ATOM 678 C C . GLY A 1 87 ? 13.987 1.915 -32.943 1.00 61.47 87 GLY A C 1
ATOM 679 O O . GLY A 1 87 ? 14.254 1.525 -34.076 1.00 61.47 87 GLY A O 1
ATOM 680 N N . TRP A 1 88 ? 14.144 3.200 -32.598 1.00 54.94 88 TRP A N 1
ATOM 681 C CA . TRP A 1 88 ? 14.723 4.206 -33.518 1.00 54.94 88 TRP A CA 1
ATOM 682 C C . TRP A 1 88 ? 16.258 4.122 -33.659 1.00 54.94 88 TRP A C 1
ATOM 684 O O . TRP A 1 88 ? 16.799 4.670 -34.616 1.00 54.94 88 TRP A O 1
ATOM 694 N N . LEU A 1 89 ? 16.965 3.385 -32.788 1.00 57.69 89 LEU A N 1
ATOM 695 C CA . LEU A 1 89 ? 18.401 3.089 -32.948 1.00 57.69 89 LEU A CA 1
ATOM 696 C C . LEU A 1 89 ? 18.666 1.870 -33.853 1.00 57.69 89 LEU A C 1
ATOM 698 O O . LEU A 1 89 ? 19.783 1.715 -34.345 1.00 57.69 89 LEU A O 1
ATOM 702 N N . CYS A 1 90 ? 17.662 1.024 -34.115 1.00 56.31 90 CYS A N 1
ATOM 703 C CA . CYS A 1 90 ? 17.777 -0.120 -35.021 1.00 56.31 90 CYS A CA 1
ATOM 704 C C . CYS A 1 90 ? 16.661 -0.106 -36.087 1.00 56.31 90 CYS A C 1
ATOM 706 O O . CYS A 1 90 ? 15.641 -0.780 -35.932 1.00 56.31 90 CYS A O 1
ATOM 708 N N . PRO A 1 91 ? 16.848 0.601 -37.219 1.00 58.28 91 PRO A N 1
ATOM 709 C CA . PRO A 1 91 ? 15.829 0.747 -38.266 1.00 58.28 91 PRO A CA 1
ATOM 710 C C . PRO A 1 91 ? 15.503 -0.549 -39.038 1.00 58.28 91 PRO A C 1
ATOM 712 O O . PRO A 1 91 ? 14.738 -0.512 -39.996 1.00 58.28 91 PRO A O 1
ATOM 715 N N . ARG A 1 92 ? 16.083 -1.697 -38.657 1.00 57.31 92 ARG A N 1
ATOM 716 C CA . ARG A 1 92 ? 15.957 -2.984 -39.364 1.00 57.31 92 ARG A CA 1
ATOM 717 C C . ARG A 1 92 ? 15.227 -4.073 -38.563 1.00 57.31 92 ARG A C 1
ATOM 719 O O . ARG A 1 92 ? 15.216 -5.219 -38.997 1.00 57.31 92 ARG A O 1
ATOM 726 N N . CYS A 1 93 ? 14.633 -3.724 -37.418 1.00 60.44 93 CYS A N 1
ATOM 727 C CA . CYS A 1 93 ? 13.886 -4.647 -36.550 1.00 60.44 93 CYS A CA 1
ATOM 728 C C . CYS A 1 93 ? 12.350 -4.547 -36.684 1.00 60.44 93 CYS A C 1
ATOM 730 O O . CYS A 1 93 ? 11.647 -5.058 -35.813 1.00 60.44 93 CYS A O 1
ATOM 732 N N . ARG A 1 94 ? 11.825 -3.884 -37.723 1.00 53.12 94 ARG A N 1
ATOM 733 C CA . ARG A 1 94 ? 10.381 -3.763 -37.986 1.00 53.12 94 ARG A CA 1
ATOM 734 C C . ARG A 1 94 ? 9.956 -4.615 -39.172 1.00 53.12 94 ARG A C 1
ATOM 736 O O . ARG A 1 94 ? 10.716 -4.626 -40.164 1.00 53.12 94 ARG A O 1
#

Radius of gyration: 25.41 Å; chains: 1; bounding box: 77×35×54 Å

Sequence (94 aa):
MAVKLRRVGLLAAASLALPLAACQDLAVQRAQFEAQINESCRAQGFTEGTDAFRMCLLLERTHARLSVVENRLDQLEFQIRRLDSFGWLCPRCR

pLDDT: mean 78.79, std 18.24, range [42.5, 96.69]

Secondary structure (DSSP, 8-state):
----SSSSTTSSSSSSS-SSSHHHHHHHHHHHHHHHHHHHHHHT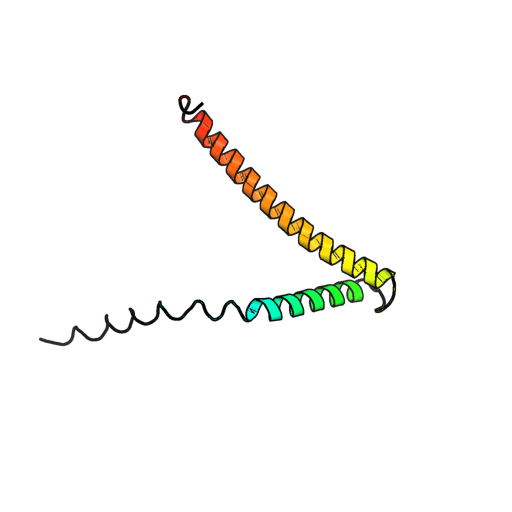TPPTTSHHHHHHHHHHHHHHHHHHHHHHHHHHHHHHHHHHHHHTT-TT--

Foldseek 3Di:
DDDPDDPPVVVVVPPPPPPPPVVVVVVVVVVVVLVVQLVVLVVVVDDPPDPSSVVSSVVVVVVVVVVVVVVVVVVVVVVVVVVVVVCVVDVPPD